Protein AF-A0A371M4A5-F1 (afdb_monomer_lite)

Foldseek 3Di:
DFDLDFDAVDDFKWKDKPNHTDHVVNLVQVVCLVVLHFALEDEEAPVVVVVVCVQAVRRQYHHQWTDDPNDIDGDDPVVVVVVVVVRVVVSVVDDSVSRRGDDDQKIWMKIQGPDLVVLVVCCPPPQWHRDPNSIIIHIDRDSVVVVD

pLDDT: mean 93.4, std 9.05, range [49.41, 98.62]

Structure (mmCIF, N/CA/C/O backbone):
data_AF-A0A371M4A5-F1
#
_entry.id   AF-A0A371M4A5-F1
#
loop_
_atom_site.group_PDB
_atom_site.id
_atom_site.type_symbol
_atom_site.label_atom_id
_atom_site.label_alt_id
_atom_site.label_comp_id
_atom_site.label_asym_id
_atom_site.label_entity_id
_atom_site.label_seq_id
_atom_site.pdbx_PDB_ins_code
_atom_site.Cartn_x
_atom_site.Cartn_y
_atom_site.Cartn_z
_atom_site.occupancy
_atom_site.B_iso_or_equiv
_atom_site.auth_seq_id
_atom_site.auth_comp_id
_atom_site.auth_asym_id
_atom_site.auth_atom_id
_atom_site.pdbx_PDB_model_num
ATOM 1 N N . GLU A 1 1 ? -2.390 17.708 1.975 1.00 49.41 1 GLU A N 1
ATOM 2 C CA . GLU A 1 1 ? -2.252 16.261 2.238 1.00 49.41 1 GLU A CA 1
ATOM 3 C C . GLU A 1 1 ? -2.577 15.978 3.696 1.00 49.41 1 GLU A C 1
ATOM 5 O O . GLU A 1 1 ? -2.196 16.779 4.543 1.00 49.41 1 GLU A O 1
ATOM 10 N N . ARG A 1 2 ? -3.313 14.894 3.977 1.00 56.16 2 ARG A N 1
ATOM 11 C CA . ARG A 1 2 ? -3.686 14.463 5.342 1.00 56.16 2 ARG A CA 1
ATOM 12 C C . ARG A 1 2 ? -2.718 13.437 5.951 1.00 56.16 2 ARG A C 1
ATOM 14 O O . ARG A 1 2 ? -2.860 13.107 7.126 1.00 56.16 2 ARG A O 1
ATOM 21 N N . ASN A 1 3 ? -1.711 13.006 5.186 1.00 59.66 3 ASN A N 1
ATOM 22 C CA . ASN A 1 3 ? -0.624 12.143 5.638 1.00 59.66 3 ASN A CA 1
ATOM 23 C C . ASN A 1 3 ? 0.717 12.909 5.569 1.00 59.66 3 ASN A C 1
ATOM 25 O O . ASN A 1 3 ? 1.225 13.145 4.474 1.00 59.66 3 ASN A O 1
ATOM 29 N N . PRO A 1 4 ? 1.302 13.309 6.712 1.00 50.09 4 PRO A N 1
ATOM 30 C CA . PRO A 1 4 ? 2.511 14.136 6.749 1.00 50.09 4 PRO A CA 1
ATOM 31 C C . PRO A 1 4 ? 3.804 13.380 6.397 1.00 50.09 4 PRO A C 1
ATOM 33 O O . PRO A 1 4 ? 4.854 14.005 6.275 1.00 50.09 4 PRO A O 1
ATOM 36 N N . LEU A 1 5 ? 3.761 12.049 6.270 1.00 59.59 5 LEU A N 1
ATOM 37 C CA . LEU A 1 5 ? 4.923 11.201 5.979 1.00 59.59 5 LEU A CA 1
ATOM 38 C C . LEU A 1 5 ? 4.621 10.223 4.838 1.00 59.59 5 LEU A C 1
ATOM 40 O O . LEU A 1 5 ? 5.117 9.100 4.855 1.00 59.59 5 LEU A O 1
ATOM 44 N N . ALA A 1 6 ? 3.795 10.620 3.868 1.00 60.59 6 ALA A N 1
ATOM 45 C CA . ALA A 1 6 ? 3.415 9.755 2.759 1.00 60.59 6 ALA A CA 1
ATOM 46 C C . ALA A 1 6 ? 4.651 9.281 1.971 1.00 60.59 6 ALA A C 1
ATOM 48 O O . ALA A 1 6 ? 5.450 10.079 1.475 1.00 60.59 6 ALA A O 1
ATOM 49 N N . HIS A 1 7 ? 4.816 7.965 1.896 1.00 68.94 7 HIS A N 1
ATOM 50 C CA . HIS A 1 7 ? 5.784 7.267 1.060 1.00 68.94 7 HIS A CA 1
ATOM 51 C C . HIS A 1 7 ? 5.281 5.838 0.829 1.00 68.94 7 HIS A C 1
ATOM 53 O O . HIS A 1 7 ? 4.495 5.328 1.627 1.00 68.94 7 HIS A O 1
ATOM 59 N N . THR A 1 8 ? 5.750 5.187 -0.235 1.00 71.38 8 THR A N 1
ATOM 60 C CA . THR A 1 8 ? 5.417 3.787 -0.524 1.00 71.38 8 THR A CA 1
ATOM 61 C C . THR A 1 8 ? 6.677 2.943 -0.403 1.00 71.38 8 THR A C 1
ATOM 63 O O . THR A 1 8 ? 7.511 2.968 -1.308 1.00 71.38 8 THR A O 1
ATOM 66 N N . LEU A 1 9 ? 6.836 2.216 0.715 1.00 72.62 9 LEU A N 1
ATOM 67 C CA . LEU A 1 9 ? 7.972 1.330 1.064 1.00 72.62 9 LEU A CA 1
ATOM 68 C C . LEU A 1 9 ? 9.353 2.009 1.171 1.00 72.62 9 LEU A C 1
ATOM 70 O O . LEU A 1 9 ? 10.231 1.556 1.903 1.00 72.62 9 LEU A O 1
ATOM 74 N N . CYS A 1 10 ? 9.578 3.096 0.440 1.00 79.69 10 CYS A N 1
ATOM 75 C CA . CYS A 1 10 ? 10.795 3.879 0.430 1.00 79.69 10 CYS A CA 1
ATOM 76 C C . CYS A 1 10 ? 10.490 5.342 0.087 1.00 79.69 10 CYS A C 1
ATOM 78 O O . CYS A 1 10 ? 9.452 5.671 -0.474 1.00 79.69 10 CYS A O 1
ATOM 80 N N . THR A 1 11 ? 11.418 6.242 0.399 1.00 82.81 11 THR A N 1
ATOM 81 C CA . THR A 1 11 ? 11.238 7.690 0.193 1.00 82.81 11 THR A CA 1
ATOM 82 C C . THR A 1 11 ? 11.762 8.197 -1.153 1.00 82.81 11 THR A C 1
ATOM 84 O O . THR A 1 11 ? 11.643 9.385 -1.455 1.00 82.81 11 THR A O 1
ATOM 87 N N . TYR A 1 12 ? 12.392 7.332 -1.953 1.00 84.25 12 TYR A N 1
ATOM 88 C CA . TYR A 1 12 ? 13.088 7.717 -3.187 1.00 84.25 12 TYR A CA 1
ATOM 89 C C . TYR A 1 12 ? 12.332 7.360 -4.470 1.00 84.25 12 TYR A C 1
ATOM 91 O O . TYR A 1 12 ? 12.821 7.679 -5.559 1.00 84.25 12 TYR A O 1
ATOM 99 N N . ALA A 1 13 ? 11.176 6.710 -4.357 1.00 91.06 13 ALA A N 1
ATOM 100 C CA . ALA A 1 13 ? 10.320 6.390 -5.482 1.00 91.06 13 ALA A CA 1
ATOM 101 C C . ALA A 1 13 ? 8.852 6.334 -5.057 1.00 91.06 13 ALA A C 1
ATOM 103 O O . ALA A 1 13 ? 8.554 5.995 -3.914 1.00 91.06 13 ALA A O 1
ATOM 104 N N . ASP A 1 14 ? 7.974 6.625 -6.008 1.00 94.19 14 ASP A N 1
ATOM 105 C CA . ASP A 1 14 ? 6.550 6.326 -5.908 1.00 94.19 14 ASP A CA 1
ATOM 106 C C . ASP A 1 14 ? 6.257 5.051 -6.706 1.00 94.19 14 ASP A C 1
ATOM 108 O O . ASP A 1 14 ? 6.957 4.745 -7.677 1.00 94.19 14 ASP A O 1
ATOM 112 N N . VAL A 1 15 ? 5.226 4.307 -6.309 1.00 95.44 15 VAL A N 1
ATOM 113 C CA . VAL A 1 15 ? 4.808 3.079 -6.995 1.00 95.44 15 VAL A CA 1
ATOM 114 C C . VAL A 1 15 ? 3.394 3.264 -7.514 1.00 95.44 15 VAL A C 1
ATOM 116 O O . VAL A 1 15 ? 2.524 3.749 -6.790 1.00 95.44 15 VAL A O 1
ATOM 119 N N . LYS A 1 16 ? 3.155 2.846 -8.754 1.00 96.50 16 LYS A N 1
ATOM 120 C CA . LYS A 1 16 ? 1.813 2.659 -9.294 1.00 96.50 16 LYS A CA 1
ATOM 121 C C . LYS A 1 16 ? 1.572 1.207 -9.643 1.00 96.50 16 LYS A C 1
ATOM 123 O O . LYS A 1 16 ? 2.482 0.523 -10.106 1.00 96.50 16 LYS A O 1
ATOM 128 N N . ILE A 1 17 ? 0.336 0.769 -9.456 1.00 96.88 17 ILE A N 1
ATOM 129 C CA . ILE A 1 17 ? -0.156 -0.522 -9.925 1.00 96.88 17 ILE A CA 1
ATOM 130 C C . ILE A 1 17 ? -1.402 -0.242 -10.756 1.00 96.88 17 ILE A C 1
ATOM 132 O O . ILE A 1 17 ? -2.360 0.351 -10.270 1.00 96.88 17 ILE A O 1
ATOM 136 N N . ASN A 1 18 ? -1.380 -0.661 -12.021 1.00 97.06 18 ASN A N 1
ATOM 137 C CA . ASN A 1 18 ? -2.486 -0.487 -12.966 1.00 97.06 18 ASN A CA 1
ATOM 138 C C . ASN A 1 18 ? -2.931 0.981 -13.124 1.00 97.06 18 ASN A C 1
ATOM 140 O O . ASN A 1 18 ? -4.113 1.272 -13.273 1.00 97.06 18 ASN A O 1
ATOM 144 N N . GLY A 1 19 ? -1.964 1.907 -13.118 1.00 95.56 19 GLY A N 1
ATOM 145 C CA . GLY A 1 19 ? -2.176 3.344 -13.332 1.00 95.56 19 GLY A CA 1
ATOM 146 C C . GLY A 1 19 ? -2.469 4.157 -12.066 1.00 95.56 19 GLY A C 1
ATOM 147 O O . GLY A 1 19 ? -2.279 5.375 -12.081 1.00 95.56 19 GLY A O 1
ATOM 148 N N . GLU A 1 20 ? -2.830 3.496 -10.965 1.00 94.44 20 GLU A N 1
ATOM 149 C CA . GLU A 1 20 ? -3.136 4.131 -9.680 1.00 94.44 20 GLU A CA 1
ATOM 150 C C . GLU A 1 20 ? -1.934 4.097 -8.736 1.00 94.44 20 GLU A C 1
ATOM 152 O O . GLU A 1 20 ? -1.182 3.122 -8.712 1.00 94.44 20 GLU A O 1
ATOM 157 N N . TYR A 1 21 ? -1.747 5.156 -7.942 1.00 93.31 21 TYR A N 1
ATOM 158 C CA . TYR A 1 21 ? -0.707 5.175 -6.911 1.00 93.31 21 TYR A CA 1
ATOM 159 C C . TYR A 1 21 ? -1.001 4.110 -5.858 1.00 93.31 21 TYR A C 1
ATOM 161 O O . TYR A 1 21 ? -2.061 4.103 -5.239 1.00 93.31 21 TYR A O 1
ATOM 169 N N . ALA A 1 22 ? -0.040 3.216 -5.655 1.00 93.00 22 ALA A N 1
ATOM 170 C CA . ALA A 1 22 ? -0.142 2.157 -4.673 1.00 93.00 22 ALA A CA 1
ATOM 171 C C . ALA A 1 22 ? 0.448 2.637 -3.348 1.00 93.00 22 ALA A C 1
ATOM 173 O O . ALA A 1 22 ? 1.607 3.057 -3.289 1.00 93.00 22 ALA A O 1
ATOM 174 N N . SER A 1 23 ? -0.333 2.550 -2.276 1.00 92.25 23 SER A N 1
ATOM 175 C CA . SER A 1 23 ? 0.191 2.712 -0.924 1.00 92.25 23 SER A CA 1
ATOM 176 C C . SER A 1 23 ? 0.922 1.451 -0.466 1.00 92.25 23 SER A C 1
ATOM 178 O O . SER A 1 23 ? 0.759 0.356 -1.012 1.00 92.25 23 SER A O 1
ATOM 180 N N . GLU A 1 24 ? 1.694 1.590 0.608 1.00 92.06 24 GLU A N 1
ATOM 181 C CA . GLU A 1 24 ? 2.238 0.439 1.326 1.00 92.06 24 GLU A CA 1
ATOM 182 C C . GLU A 1 24 ? 1.129 -0.503 1.829 1.00 92.06 24 GLU A C 1
ATOM 184 O O . GLU A 1 24 ? 1.301 -1.722 1.807 1.00 92.06 24 GLU A O 1
ATOM 189 N N . PHE A 1 25 ? -0.028 0.040 2.229 1.00 95.00 25 PHE A N 1
ATOM 190 C CA . PHE A 1 25 ? -1.168 -0.773 2.643 1.00 95.00 25 PHE A CA 1
ATOM 191 C C . PHE A 1 25 ? -1.670 -1.657 1.500 1.00 95.00 25 PHE A C 1
ATOM 193 O O . PHE A 1 25 ? -1.858 -2.856 1.708 1.00 95.00 25 PHE A O 1
ATOM 200 N N . LEU A 1 26 ? -1.850 -1.100 0.299 1.00 95.50 26 LEU A N 1
ATOM 201 C CA . LEU A 1 26 ? -2.341 -1.857 -0.851 1.00 95.50 26 LEU A CA 1
ATOM 202 C C . LEU A 1 26 ? -1.378 -2.991 -1.219 1.00 95.50 26 LEU A C 1
ATOM 204 O O . LEU A 1 26 ? -1.802 -4.138 -1.357 1.00 95.50 26 LEU A O 1
ATOM 208 N N . ILE A 1 27 ? -0.077 -2.690 -1.308 1.00 95.94 27 ILE A N 1
ATOM 209 C CA . ILE A 1 27 ? 0.955 -3.679 -1.656 1.00 95.94 27 ILE A CA 1
ATOM 210 C C . ILE A 1 27 ? 0.981 -4.819 -0.631 1.00 95.94 27 ILE A C 1
ATOM 212 O O . ILE A 1 27 ? 0.951 -5.991 -1.006 1.00 95.94 27 ILE A O 1
ATOM 216 N N . ASN A 1 28 ? 0.979 -4.495 0.665 1.00 96.06 28 ASN A N 1
ATOM 217 C CA . ASN A 1 28 ? 0.985 -5.504 1.725 1.00 96.06 28 ASN A CA 1
ATOM 218 C C . ASN A 1 28 ? -0.330 -6.296 1.790 1.00 96.06 28 ASN A C 1
ATOM 220 O O . ASN A 1 28 ? -0.316 -7.489 2.089 1.00 96.06 28 ASN A O 1
ATOM 224 N N . THR A 1 29 ? -1.462 -5.667 1.476 1.00 96.94 29 THR A N 1
ATOM 225 C CA . THR A 1 29 ? -2.765 -6.344 1.414 1.00 96.94 29 THR A CA 1
ATOM 226 C C . THR A 1 29 ? -2.807 -7.345 0.267 1.00 96.94 29 THR A C 1
ATOM 228 O O . THR A 1 29 ? -3.261 -8.471 0.455 1.00 96.94 29 THR A O 1
ATOM 231 N N . TYR A 1 30 ? -2.269 -6.989 -0.900 1.00 97.31 30 TYR A N 1
ATOM 232 C CA . TYR A 1 30 ? -2.105 -7.925 -2.011 1.00 97.31 30 TYR A CA 1
ATOM 233 C C . TYR A 1 30 ? -1.129 -9.060 -1.669 1.00 97.31 30 TYR A C 1
ATOM 235 O O . TYR A 1 30 ? -1.401 -10.219 -1.980 1.00 97.31 30 TYR A O 1
ATOM 243 N N . ALA A 1 31 ? -0.044 -8.768 -0.947 1.00 96.94 31 ALA A N 1
ATOM 244 C CA . ALA A 1 31 ? 0.879 -9.798 -0.474 1.00 96.94 31 ALA A CA 1
ATOM 245 C C . ALA A 1 31 ? 0.196 -10.780 0.494 1.00 96.94 31 ALA A C 1
ATOM 247 O O . ALA A 1 31 ? 0.404 -11.987 0.407 1.00 96.94 31 ALA A O 1
ATOM 248 N N . ALA A 1 32 ? -0.660 -10.287 1.393 1.00 97.06 32 ALA A N 1
ATOM 249 C CA . ALA A 1 32 ? -1.449 -11.132 2.286 1.00 97.06 32 ALA A CA 1
ATOM 250 C C . ALA A 1 32 ? -2.500 -11.956 1.516 1.00 97.06 32 ALA A C 1
ATOM 252 O O . ALA A 1 32 ? -2.690 -13.144 1.797 1.00 97.06 32 ALA A O 1
ATOM 253 N N . ALA A 1 33 ? -3.124 -11.358 0.496 1.00 96.44 33 ALA A N 1
ATOM 254 C CA . ALA A 1 33 ? -4.110 -12.012 -0.356 1.00 96.44 33 ALA A CA 1
ATOM 255 C C . ALA A 1 33 ? -3.532 -13.180 -1.173 1.00 96.44 33 ALA A C 1
ATOM 257 O O . ALA A 1 33 ? -4.247 -14.155 -1.376 1.00 96.44 33 ALA A O 1
ATOM 258 N N . LEU A 1 34 ? -2.244 -13.151 -1.551 1.00 95.88 34 LEU A N 1
ATOM 259 C CA . LEU A 1 34 ? -1.555 -14.307 -2.158 1.00 95.88 34 LEU A CA 1
ATOM 260 C C . LEU A 1 34 ? -1.611 -15.573 -1.288 1.00 95.88 34 LEU A C 1
ATOM 262 O O . LEU A 1 34 ? -1.503 -16.686 -1.796 1.00 95.88 34 LEU A O 1
ATOM 266 N N . HIS A 1 35 ? -1.756 -15.404 0.025 1.00 95.19 35 HIS A N 1
ATOM 267 C CA . HIS A 1 35 ? -1.837 -16.490 0.999 1.00 95.19 35 HIS A CA 1
ATOM 268 C C . HIS A 1 35 ? -3.252 -16.655 1.571 1.00 95.19 35 HIS A C 1
ATOM 270 O O . HIS A 1 35 ? -3.425 -17.236 2.645 1.00 95.19 35 HIS A O 1
ATOM 276 N N . ASP A 1 36 ? -4.257 -16.101 0.888 1.00 95.50 36 ASP A N 1
ATOM 277 C CA . ASP A 1 36 ? -5.652 -16.036 1.321 1.00 95.50 36 ASP A CA 1
ATOM 278 C C . ASP A 1 36 ? -5.843 -15.363 2.687 1.00 95.50 36 ASP A C 1
ATOM 280 O O . ASP A 1 36 ? -6.874 -15.572 3.321 1.00 95.50 36 ASP A O 1
ATOM 284 N N . VAL A 1 37 ? -4.873 -14.594 3.196 1.00 97.00 37 VAL A N 1
ATOM 285 C CA . VAL A 1 37 ? -4.936 -13.958 4.521 1.00 97.00 37 VAL A CA 1
ATOM 286 C C . VAL A 1 37 ? -5.543 -12.560 4.387 1.00 97.00 37 VAL A C 1
ATOM 288 O O . VAL A 1 37 ? -4.921 -11.695 3.773 1.00 97.00 37 VAL A O 1
ATOM 291 N N . PRO A 1 38 ? -6.719 -12.284 4.977 1.00 97.06 38 PRO A N 1
ATOM 292 C CA . PRO A 1 38 ? -7.284 -10.945 4.938 1.00 97.06 38 PRO A CA 1
ATOM 293 C C . PRO A 1 38 ? -6.720 -10.050 6.044 1.00 97.06 38 PRO A C 1
ATOM 295 O O . PRO A 1 38 ? -6.360 -10.513 7.130 1.00 97.06 38 PRO A O 1
ATOM 298 N N . VAL A 1 39 ? -6.744 -8.743 5.797 1.00 98.00 39 VAL A N 1
ATOM 299 C CA . VAL A 1 39 ? -6.480 -7.726 6.818 1.00 98.00 39 VAL A CA 1
ATOM 300 C C . VAL A 1 39 ? -7.795 -7.393 7.520 1.00 98.00 39 VAL A C 1
ATOM 302 O O . VAL A 1 39 ? -8.742 -6.960 6.876 1.00 98.00 39 VAL A O 1
ATOM 305 N N . SER A 1 40 ? -7.882 -7.597 8.836 1.00 97.81 40 SER A N 1
ATOM 306 C CA . SER A 1 40 ? -9.116 -7.315 9.590 1.00 97.81 40 SER A CA 1
ATOM 307 C C . SER A 1 40 ? -9.153 -5.914 10.195 1.00 97.81 40 SER A C 1
ATOM 309 O O . SER A 1 40 ? -10.230 -5.336 10.343 1.00 97.81 40 SER A O 1
ATOM 311 N N . PHE A 1 41 ? -7.989 -5.375 10.565 1.00 98.38 41 PHE A N 1
ATOM 312 C CA . PHE A 1 41 ? -7.882 -4.109 11.275 1.00 98.38 41 PHE A CA 1
ATOM 313 C C . PHE A 1 41 ? -6.633 -3.325 10.885 1.00 98.38 41 PHE A C 1
ATOM 315 O O . PHE A 1 41 ? -5.545 -3.896 10.798 1.00 98.38 41 PHE A O 1
ATOM 322 N N . VAL A 1 42 ? -6.779 -2.005 10.749 1.00 98.00 42 VAL A N 1
ATOM 323 C CA . VAL A 1 42 ? -5.657 -1.070 10.588 1.00 98.00 42 VAL A CA 1
ATOM 324 C C . VAL A 1 42 ? -5.895 0.204 11.395 1.00 98.00 42 VAL A C 1
ATOM 326 O O . VAL A 1 42 ? -6.975 0.791 11.370 1.00 98.00 42 VAL A O 1
ATOM 329 N N . SER A 1 43 ? -4.860 0.687 12.077 1.00 96.94 43 SER A N 1
ATOM 330 C CA . SER A 1 43 ? -4.856 2.008 12.711 1.00 96.94 43 SER A CA 1
ATOM 331 C C . SER A 1 43 ? -3.811 2.914 12.073 1.00 96.94 43 SER A C 1
ATOM 333 O O . SER A 1 43 ? -2.693 2.465 11.826 1.00 96.94 43 SER A O 1
ATOM 335 N N . GLY A 1 44 ? -4.126 4.192 11.880 1.00 94.62 44 GLY A N 1
ATOM 336 C CA . GLY A 1 44 ? -3.193 5.141 11.272 1.00 94.62 44 GLY A CA 1
ATOM 337 C C . GLY A 1 44 ? -3.715 6.568 11.272 1.00 94.62 44 GLY A C 1
ATOM 338 O O . GLY A 1 44 ? -4.363 6.981 12.236 1.00 94.62 44 GLY A O 1
ATOM 339 N N . ASP A 1 45 ? -3.398 7.333 10.231 1.00 93.94 45 ASP A N 1
ATOM 340 C CA . ASP A 1 45 ? -4.004 8.644 10.000 1.00 93.94 45 ASP A CA 1
ATOM 341 C C . ASP A 1 45 ? -5.318 8.553 9.210 1.00 93.94 45 ASP A C 1
ATOM 343 O O . ASP A 1 45 ? -5.634 7.521 8.621 1.00 93.94 45 ASP A O 1
ATOM 347 N N . VAL A 1 46 ? -6.083 9.647 9.207 1.00 94.69 46 VAL A N 1
ATOM 348 C CA . VAL A 1 46 ? -7.362 9.754 8.484 1.00 94.69 46 VAL A CA 1
ATOM 349 C C . VAL A 1 46 ? -7.230 9.371 7.007 1.00 94.69 46 VAL A C 1
ATOM 351 O O . VAL A 1 46 ? -8.071 8.625 6.513 1.00 94.69 46 VAL A O 1
ATOM 354 N N . GLY A 1 47 ? -6.169 9.812 6.322 1.00 92.56 47 GLY A N 1
ATOM 355 C CA . GLY A 1 47 ? -5.977 9.526 4.899 1.00 92.56 47 GLY A CA 1
ATOM 356 C C . GLY A 1 47 ? -5.819 8.032 4.629 1.00 92.56 47 GLY A C 1
ATOM 357 O O . GLY A 1 47 ? -6.476 7.501 3.739 1.00 92.56 47 GLY A O 1
ATOM 358 N N . LEU A 1 48 ? -5.034 7.334 5.458 1.00 93.88 48 LEU A N 1
ATOM 359 C CA . LEU A 1 48 ? -4.929 5.874 5.386 1.00 93.88 48 LEU A CA 1
ATOM 360 C C . LEU A 1 48 ? -6.293 5.202 5.593 1.00 93.88 48 LEU A C 1
ATOM 362 O O . LEU A 1 48 ? -6.640 4.272 4.873 1.00 93.88 48 LEU A O 1
ATOM 366 N N . THR A 1 49 ? -7.086 5.657 6.567 1.00 95.62 49 THR A N 1
ATOM 367 C CA . THR A 1 49 ? -8.400 5.043 6.811 1.00 95.62 49 THR A CA 1
ATOM 368 C C . THR A 1 49 ? -9.381 5.269 5.660 1.00 95.62 49 THR A C 1
ATOM 370 O O . THR A 1 49 ? -10.115 4.350 5.318 1.00 95.62 49 THR A O 1
ATOM 373 N N . GLU A 1 50 ? -9.364 6.447 5.031 1.00 94.94 50 GLU A N 1
ATOM 374 C CA . GLU A 1 50 ? -10.189 6.761 3.856 1.00 94.94 50 GLU A CA 1
ATOM 375 C C . GLU A 1 50 ? -9.812 5.871 2.659 1.00 94.94 50 GLU A C 1
ATOM 377 O O . GLU A 1 50 ? -10.691 5.327 1.993 1.00 94.94 50 GLU A O 1
ATOM 382 N N . GLU A 1 51 ? -8.513 5.665 2.427 1.00 94.06 51 GLU A N 1
ATOM 383 C CA . GLU A 1 51 ? -8.011 4.775 1.376 1.00 94.06 51 GLU A CA 1
ATOM 384 C C . GLU A 1 51 ? -8.458 3.321 1.589 1.00 94.06 51 GLU A C 1
ATOM 386 O O . GLU A 1 51 ? -8.973 2.679 0.674 1.00 94.06 51 GLU A O 1
ATOM 391 N N . ILE A 1 52 ? -8.311 2.805 2.813 1.00 96.06 52 ILE A N 1
ATOM 392 C CA . ILE A 1 52 ? -8.697 1.430 3.152 1.00 96.06 52 ILE A CA 1
ATOM 393 C C . ILE A 1 52 ? -10.191 1.208 2.920 1.00 96.06 52 ILE A C 1
ATOM 395 O O . ILE A 1 52 ? -10.571 0.175 2.375 1.00 96.06 52 ILE A O 1
ATOM 399 N N . GLN A 1 53 ? -11.030 2.177 3.289 1.00 95.75 53 GLN A N 1
ATOM 400 C CA . GLN A 1 53 ? -12.476 2.096 3.075 1.00 95.75 53 GLN A CA 1
ATOM 401 C C . GLN A 1 53 ? -12.844 2.044 1.585 1.00 95.75 53 GLN A C 1
ATOM 403 O O . GLN A 1 53 ? -13.805 1.370 1.224 1.00 95.75 53 GLN A O 1
ATOM 408 N N . ALA A 1 54 ? -12.068 2.693 0.709 1.00 94.50 54 ALA A N 1
ATOM 409 C CA . ALA A 1 54 ? -12.260 2.592 -0.738 1.00 94.50 54 ALA A CA 1
ATOM 410 C C . ALA A 1 54 ? -11.849 1.218 -1.302 1.00 94.50 54 ALA A C 1
ATOM 412 O O . ALA A 1 54 ? -12.412 0.774 -2.301 1.00 94.50 54 ALA A O 1
ATOM 413 N N . ILE A 1 55 ? -10.881 0.546 -0.670 1.00 94.75 55 ILE A N 1
ATOM 414 C CA . ILE A 1 55 ? -10.408 -0.788 -1.070 1.00 94.75 55 ILE A CA 1
ATOM 415 C C . ILE A 1 55 ? -11.358 -1.882 -0.570 1.00 94.75 55 ILE A C 1
ATOM 417 O O . ILE A 1 55 ? -11.740 -2.770 -1.331 1.00 94.75 55 ILE A O 1
ATOM 421 N N . ASN A 1 56 ? -11.716 -1.850 0.715 1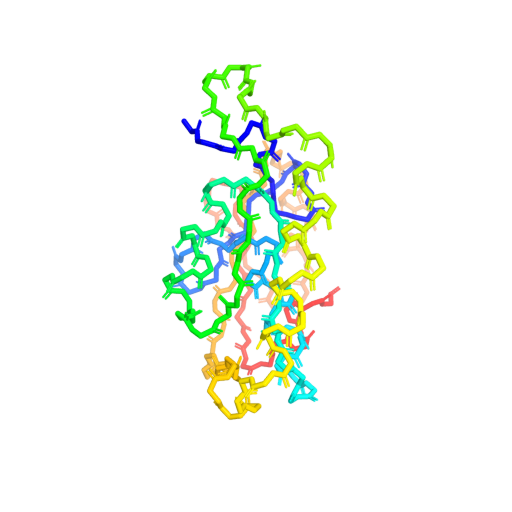.00 97.00 56 ASN A N 1
ATOM 422 C CA . ASN A 1 56 ? -12.665 -2.772 1.326 1.00 97.00 56 ASN A CA 1
ATOM 423 C C . ASN A 1 56 ? -13.281 -2.146 2.591 1.00 97.00 56 ASN A C 1
ATOM 425 O O . ASN A 1 56 ? -12.634 -2.059 3.638 1.00 97.00 56 ASN A O 1
ATOM 429 N N . GLU A 1 57 ? -14.563 -1.786 2.507 1.00 97.19 57 GLU A N 1
ATOM 430 C CA . GLU A 1 57 ? -15.321 -1.147 3.594 1.00 97.19 57 GLU A CA 1
ATOM 431 C C . GLU A 1 57 ? -15.485 -2.019 4.853 1.00 97.19 57 GLU A C 1
ATOM 433 O O . GLU A 1 57 ? -15.768 -1.518 5.943 1.00 97.19 57 GLU A O 1
ATOM 438 N N . HIS A 1 58 ? -15.288 -3.335 4.740 1.00 98.12 58 HIS A N 1
ATOM 439 C CA . HIS A 1 58 ? -15.389 -4.252 5.872 1.00 98.12 58 HIS A CA 1
ATOM 440 C C . HIS A 1 58 ? -14.131 -4.272 6.745 1.00 98.12 58 HIS A C 1
ATOM 442 O O . HIS A 1 58 ? -14.191 -4.763 7.875 1.00 98.12 58 HIS A O 1
ATOM 448 N N . ILE A 1 59 ? -12.999 -3.747 6.266 1.00 98.19 59 ILE A N 1
ATOM 449 C CA . ILE A 1 59 ? -11.781 -3.646 7.073 1.00 98.19 59 ILE A CA 1
ATOM 450 C C . ILE A 1 59 ? -12.007 -2.589 8.152 1.00 98.19 59 ILE A C 1
ATOM 452 O O . ILE A 1 59 ? -12.283 -1.422 7.872 1.00 98.19 59 ILE A O 1
ATOM 456 N N . VAL A 1 60 ? -11.874 -2.990 9.416 1.00 98.44 60 VAL A N 1
ATOM 457 C CA . VAL A 1 60 ? -12.096 -2.073 10.534 1.00 98.44 60 VAL A CA 1
ATOM 458 C C . VAL A 1 60 ? -10.910 -1.130 10.649 1.00 98.44 60 VAL A C 1
ATOM 460 O O . VAL A 1 60 ? -9.769 -1.553 10.819 1.00 98.44 60 VAL A O 1
ATOM 463 N N . THR A 1 61 ? -11.173 0.169 10.620 1.00 98.31 61 THR A N 1
ATOM 464 C CA . THR A 1 61 ? -10.119 1.180 10.689 1.00 98.31 61 THR A CA 1
ATOM 465 C C . THR A 1 61 ? -10.238 2.063 11.921 1.00 98.31 61 THR A C 1
ATOM 467 O O . THR A 1 61 ? -11.342 2.354 12.383 1.00 98.31 61 THR A O 1
ATOM 470 N N . PHE A 1 62 ? -9.103 2.548 12.429 1.00 98.25 62 PHE A N 1
ATOM 471 C CA . PHE A 1 62 ? -9.071 3.569 13.476 1.00 98.25 62 PHE A CA 1
ATOM 472 C C . PHE A 1 62 ? -8.084 4.695 13.156 1.00 98.25 62 PHE A C 1
ATOM 474 O O . PHE A 1 62 ? -6.865 4.500 13.162 1.00 98.25 62 PHE A O 1
ATOM 481 N N . ALA A 1 63 ? -8.611 5.895 12.913 1.00 97.12 63 ALA A N 1
ATOM 482 C CA . ALA A 1 63 ? -7.801 7.090 12.732 1.00 97.12 63 ALA A CA 1
ATOM 483 C C . ALA A 1 63 ? -7.337 7.615 14.101 1.00 97.12 63 ALA A C 1
ATOM 485 O O . ALA A 1 63 ? -8.113 8.143 14.894 1.00 97.12 63 ALA A O 1
ATOM 486 N N . THR A 1 64 ? -6.046 7.468 14.374 1.00 97.00 64 THR A N 1
ATOM 487 C CA . THR A 1 64 ? -5.387 7.941 15.604 1.00 97.00 64 THR A CA 1
ATO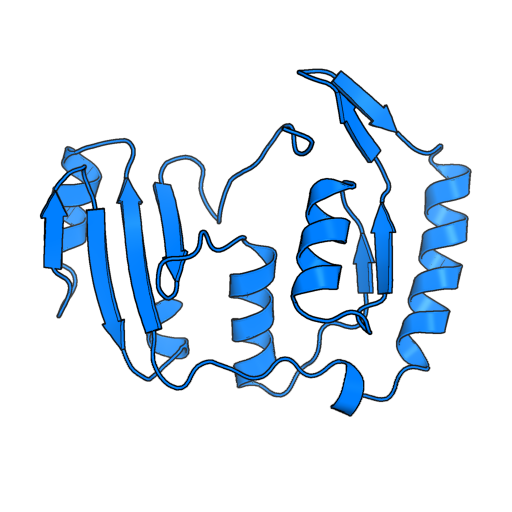M 488 C C . THR A 1 64 ? -4.937 9.397 15.503 1.00 97.00 64 THR A C 1
ATOM 490 O O . THR A 1 64 ? -4.679 10.039 16.523 1.00 97.00 64 THR A O 1
ATOM 493 N N . LYS A 1 65 ? -4.830 9.925 14.279 1.00 95.25 65 LYS A N 1
ATOM 494 C CA . LYS A 1 65 ? -4.375 11.288 13.995 1.00 95.25 65 LYS A CA 1
ATOM 495 C C . LYS A 1 65 ? -4.901 11.809 12.657 1.00 95.25 65 LYS A C 1
ATOM 497 O O . LYS A 1 65 ? -5.167 11.033 11.746 1.00 95.25 65 LYS A O 1
ATOM 502 N N . GLU A 1 66 ? -4.968 13.125 12.516 1.00 94.56 66 GLU A N 1
ATOM 503 C CA . GLU A 1 66 ? -5.197 13.826 11.248 1.00 94.56 66 GLU A CA 1
ATOM 504 C C . GLU A 1 66 ? -4.038 14.795 10.990 1.00 94.56 66 GLU A C 1
ATOM 506 O O . GLU A 1 66 ? -3.654 15.562 11.878 1.00 94.56 66 GLU A O 1
ATOM 511 N N . GLY A 1 67 ? -3.454 14.755 9.790 1.00 88.31 67 GLY A N 1
ATOM 512 C CA . GLY A 1 67 ? -2.463 15.739 9.359 1.00 88.31 67 GLY A CA 1
ATOM 513 C C . GLY A 1 67 ? -3.110 17.066 8.960 1.00 88.31 67 GLY A C 1
ATOM 514 O O . GLY A 1 67 ? -4.064 17.089 8.186 1.00 88.31 67 GLY A O 1
ATOM 515 N N . ILE A 1 68 ? -2.556 18.178 9.446 1.00 88.94 68 ILE A N 1
ATOM 516 C CA . ILE A 1 68 ? -2.926 19.544 9.055 1.00 88.94 68 ILE A CA 1
ATOM 517 C C . ILE A 1 68 ? -1.642 20.294 8.693 1.00 88.94 68 ILE A C 1
ATOM 519 O O . ILE A 1 68 ? -0.924 20.800 9.558 1.00 88.94 68 ILE A O 1
ATOM 523 N N . GLY A 1 69 ? -1.329 20.338 7.395 1.00 85.44 69 GLY A N 1
ATOM 524 C CA . GLY A 1 69 ? -0.036 20.833 6.916 1.00 85.44 69 GLY A CA 1
ATOM 525 C C . GLY A 1 69 ? 1.113 20.009 7.506 1.00 85.44 69 GLY A C 1
ATOM 526 O O . GLY A 1 69 ? 1.093 18.785 7.433 1.00 85.44 69 GLY A O 1
ATOM 527 N N . ASN A 1 70 ? 2.081 20.679 8.140 1.00 82.00 70 ASN A N 1
ATOM 528 C CA . ASN A 1 70 ? 3.205 20.030 8.834 1.00 82.00 70 ASN A CA 1
ATOM 529 C C . ASN A 1 70 ? 2.908 19.668 10.303 1.00 82.00 70 ASN A C 1
ATOM 531 O O . ASN A 1 70 ? 3.818 19.282 11.036 1.00 82.00 70 ASN A O 1
ATOM 535 N N . ALA A 1 71 ? 1.664 19.822 10.761 1.00 88.81 71 ALA A N 1
ATOM 536 C CA . ALA A 1 71 ? 1.236 19.466 12.110 1.00 88.81 71 ALA A CA 1
ATOM 537 C C . ALA A 1 71 ? 0.285 18.262 12.091 1.00 88.81 71 ALA A C 1
ATOM 539 O O . ALA A 1 71 ? -0.208 17.848 11.042 1.00 88.81 71 ALA A O 1
ATOM 540 N N . THR A 1 72 ? 0.002 17.706 13.269 1.00 91.88 72 THR A N 1
ATOM 541 C CA . THR A 1 72 ? -1.040 16.686 13.434 1.00 91.88 72 THR A CA 1
ATOM 542 C C . THR A 1 72 ? -1.939 17.024 14.613 1.00 91.88 72 THR A C 1
ATOM 544 O O . THR A 1 72 ? -1.470 17.537 15.630 1.00 91.88 72 THR A O 1
ATOM 547 N N . ILE A 1 73 ? -3.223 16.706 14.486 1.00 94.62 73 ILE A N 1
ATOM 548 C CA . ILE A 1 73 ? -4.145 16.592 15.615 1.00 94.62 73 ILE A CA 1
ATOM 549 C C . ILE A 1 73 ? -4.233 15.108 15.951 1.00 94.62 73 ILE A C 1
ATOM 551 O O . ILE A 1 73 ? -4.548 14.301 15.082 1.00 94.62 73 ILE A O 1
ATOM 555 N N . SER A 1 74 ? -3.917 14.739 17.191 1.00 96.44 74 SER A N 1
ATOM 556 C CA . SER A 1 74 ? -3.849 13.338 17.620 1.00 96.44 74 SER A CA 1
ATOM 557 C C . SER A 1 74 ? -4.877 13.031 18.701 1.00 96.44 74 SER A C 1
ATOM 559 O O . SER A 1 74 ? -5.153 13.857 19.573 1.00 96.44 74 SER A O 1
ATOM 561 N N . VAL A 1 75 ? -5.409 11.813 18.665 1.00 96.81 75 VAL A N 1
ATOM 562 C CA . VAL A 1 75 ? -6.268 11.263 19.714 1.00 96.81 75 VAL A CA 1
ATOM 563 C C . VAL A 1 75 ? -5.435 11.014 20.975 1.00 96.81 75 VAL A C 1
ATOM 565 O O . VAL A 1 75 ? -4.272 10.613 20.896 1.00 9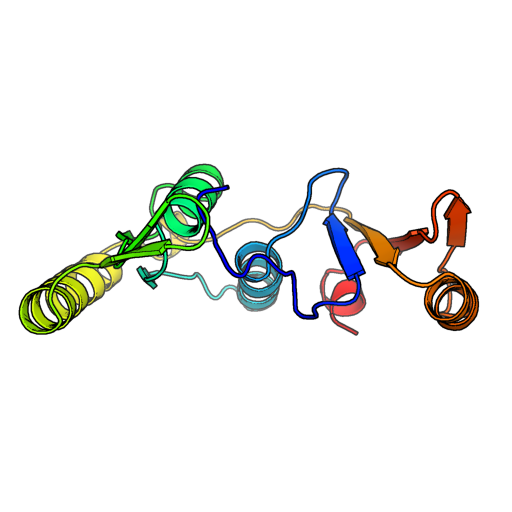6.81 75 VAL A O 1
ATOM 568 N N . SER A 1 76 ? -6.010 11.243 22.162 1.00 97.75 76 SER A N 1
ATOM 569 C CA . SER A 1 76 ? -5.284 11.017 23.418 1.00 97.75 76 SER A CA 1
ATOM 570 C C . SER A 1 76 ? -4.819 9.554 23.541 1.00 97.75 76 SER A C 1
ATOM 572 O O . SER A 1 76 ? -5.525 8.642 23.095 1.00 97.75 76 SER A O 1
ATOM 574 N N . PRO A 1 77 ? -3.653 9.280 24.156 1.00 97.00 77 PRO A N 1
ATOM 575 C CA . PRO A 1 77 ? -3.142 7.914 24.275 1.00 97.00 77 PRO A CA 1
ATOM 576 C C . PRO A 1 77 ? -4.111 6.959 24.983 1.00 97.00 77 PRO A C 1
ATOM 578 O O . PRO A 1 77 ? -4.284 5.818 24.558 1.00 97.00 77 PRO A O 1
ATOM 581 N N . GLN A 1 78 ? -4.785 7.432 26.036 1.00 98.12 78 GLN A N 1
ATOM 582 C CA . GLN A 1 78 ? -5.752 6.635 26.791 1.00 98.12 78 GLN A CA 1
ATOM 583 C C . GLN A 1 78 ? -6.941 6.225 25.917 1.00 98.12 78 GLN A C 1
ATOM 585 O O . GLN A 1 78 ? -7.335 5.058 25.932 1.00 98.12 78 GLN A O 1
ATOM 590 N N . LEU A 1 79 ? -7.475 7.160 25.122 1.00 97.50 79 LEU A N 1
ATOM 591 C CA . LEU A 1 79 ? -8.578 6.874 24.209 1.00 97.50 79 LEU A CA 1
ATOM 592 C C . LEU A 1 79 ? -8.129 5.938 23.083 1.00 97.50 79 LEU A C 1
ATOM 594 O O . LEU A 1 79 ? -8.820 4.970 22.784 1.00 97.50 79 LEU A O 1
ATOM 598 N N . THR A 1 80 ? -6.935 6.160 22.528 1.00 97.69 80 THR A N 1
ATOM 599 C CA . THR A 1 80 ? -6.354 5.304 21.485 1.00 97.69 80 THR A CA 1
ATOM 600 C C . THR A 1 80 ? -6.255 3.845 21.927 1.00 97.69 80 THR A C 1
ATOM 602 O O . THR A 1 80 ? -6.669 2.949 21.193 1.00 97.69 80 THR A O 1
ATOM 605 N N . ILE A 1 81 ? -5.756 3.588 23.140 1.00 97.94 81 ILE A N 1
ATOM 606 C CA . ILE A 1 81 ? -5.644 2.226 23.684 1.00 97.94 81 ILE A CA 1
ATOM 607 C C . ILE A 1 81 ? -7.026 1.590 23.858 1.00 97.94 81 ILE A C 1
ATOM 609 O O . ILE A 1 81 ? -7.213 0.418 23.522 1.00 97.94 81 ILE A O 1
ATOM 613 N N . MET A 1 82 ? -7.983 2.344 24.401 1.00 98.44 82 MET A N 1
ATOM 614 C CA . MET A 1 82 ? -9.340 1.859 24.646 1.00 98.44 82 MET A CA 1
ATOM 615 C C . MET A 1 82 ? -10.052 1.499 23.335 1.00 98.44 82 MET A C 1
ATOM 617 O O . MET A 1 82 ? -10.552 0.382 23.199 1.00 98.44 82 MET A O 1
ATOM 621 N N . GLU A 1 83 ? -10.044 2.406 22.356 1.00 98.31 83 GLU A N 1
ATOM 622 C CA . GLU A 1 83 ? -10.705 2.194 21.067 1.00 98.31 83 GLU A CA 1
ATOM 623 C C . GLU A 1 83 ? -10.029 1.106 20.240 1.00 98.31 83 GLU A C 1
ATOM 625 O O . GLU A 1 83 ? -10.722 0.266 19.675 1.00 98.31 83 GLU A O 1
ATOM 630 N N . THR A 1 84 ? -8.694 1.037 20.233 1.00 98.06 84 THR A N 1
ATOM 631 C CA . THR A 1 84 ? -7.974 -0.023 19.509 1.00 98.06 84 THR A CA 1
ATOM 632 C C . THR A 1 84 ? -8.379 -1.401 20.025 1.00 98.06 84 THR A C 1
ATOM 634 O O . THR A 1 84 ? -8.693 -2.282 19.230 1.00 98.06 84 THR A O 1
ATOM 637 N N . LYS A 1 85 ? -8.456 -1.593 21.350 1.00 98.25 85 LYS A N 1
ATOM 638 C CA . LYS A 1 85 ? -8.910 -2.867 21.933 1.00 98.25 85 LYS A CA 1
ATOM 639 C C . LYS A 1 85 ? -10.323 -3.225 21.474 1.00 98.25 85 LYS A C 1
ATOM 641 O O . LYS A 1 85 ? -10.551 -4.341 21.013 1.00 98.25 85 LYS A O 1
ATOM 646 N N . ARG A 1 86 ? -11.252 -2.270 21.572 1.00 98.62 86 ARG A N 1
ATOM 647 C CA . ARG A 1 86 ? -12.659 -2.458 21.196 1.00 98.62 86 ARG A CA 1
ATOM 648 C C . ARG A 1 86 ? -12.816 -2.773 19.704 1.00 98.62 86 ARG A C 1
ATOM 650 O O . ARG A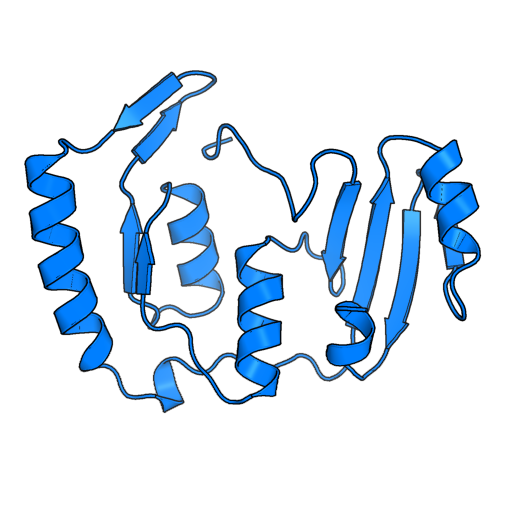 1 86 ? -13.565 -3.677 19.339 1.00 98.62 86 ARG A O 1
ATOM 657 N N . LEU A 1 87 ? -12.116 -2.034 18.845 1.00 98.56 87 LEU A N 1
ATOM 658 C CA . LEU A 1 87 ? -12.209 -2.164 17.393 1.00 98.56 87 LEU A CA 1
ATOM 659 C C . LEU A 1 87 ? -11.542 -3.441 16.889 1.00 98.56 87 LEU A C 1
ATOM 661 O O . LEU A 1 87 ? -12.140 -4.136 16.070 1.00 98.56 87 LEU A O 1
ATOM 665 N N . VAL A 1 88 ? -10.380 -3.813 17.434 1.00 98.38 88 VAL A N 1
ATOM 666 C CA . VAL A 1 88 ? -9.748 -5.105 17.139 1.00 98.38 88 VAL A CA 1
ATOM 667 C C . VAL A 1 88 ? -10.694 -6.246 17.503 1.00 98.38 88 VAL A C 1
ATOM 669 O O . VAL A 1 88 ? -10.948 -7.098 16.656 1.00 98.38 88 VAL A O 1
ATOM 672 N N . GLU A 1 89 ? -11.301 -6.234 18.696 1.00 98.38 89 GLU A N 1
ATOM 673 C CA . GLU A 1 89 ? -12.275 -7.264 19.086 1.00 98.38 89 GLU A CA 1
ATOM 674 C C . GLU A 1 89 ? -13.464 -7.335 18.112 1.00 98.38 89 GLU A C 1
ATOM 676 O O . GLU A 1 89 ? -13.907 -8.424 17.745 1.00 98.38 89 GLU A O 1
ATOM 681 N N . SER A 1 90 ? -13.973 -6.185 17.661 1.00 98.06 90 SER A N 1
ATOM 682 C CA . SER A 1 90 ? -15.063 -6.146 16.682 1.00 98.06 90 SER A CA 1
ATOM 683 C C . SER A 1 90 ? -14.648 -6.671 15.304 1.00 98.06 90 SER A C 1
ATOM 685 O O . SER A 1 90 ? -15.416 -7.402 14.685 1.00 98.06 90 SER A O 1
ATOM 687 N N . SER A 1 91 ? -13.416 -6.387 14.866 1.00 98.06 91 SER A N 1
ATOM 688 C CA . SER A 1 91 ? -12.887 -6.840 13.575 1.00 98.06 91 SER A CA 1
ATOM 689 C C . SER A 1 91 ? -12.813 -8.363 13.477 1.00 98.06 91 SER A C 1
ATOM 691 O O . SER A 1 91 ? -13.088 -8.932 12.425 1.00 98.06 91 SER A O 1
ATOM 693 N N . MET A 1 92 ? -12.543 -9.041 14.598 1.00 97.12 92 MET A N 1
ATOM 694 C CA . MET A 1 92 ? -12.465 -10.504 14.662 1.00 97.12 92 MET A CA 1
ATOM 695 C C . MET A 1 92 ? -13.824 -11.192 14.475 1.00 97.12 92 MET A C 1
ATOM 697 O O . MET A 1 92 ? -13.874 -12.405 14.282 1.00 97.12 92 MET A O 1
ATOM 701 N N . LYS A 1 93 ? -14.929 -10.441 14.556 1.00 97.69 93 LYS A N 1
ATOM 702 C CA . LYS A 1 93 ? -16.295 -10.956 14.379 1.00 97.69 93 LYS A CA 1
ATOM 703 C C . LYS A 1 93 ? -16.764 -10.857 12.923 1.00 97.69 93 LYS A C 1
ATOM 705 O O . LYS A 1 93 ? -17.825 -11.385 12.597 1.00 97.69 93 LYS A O 1
ATOM 710 N N . ILE A 1 94 ? -15.997 -10.194 12.054 1.00 97.94 94 ILE A N 1
ATOM 711 C CA . ILE A 1 94 ? -16.329 -10.029 10.639 1.00 97.94 94 ILE A CA 1
ATOM 712 C C . ILE A 1 94 ? -15.959 -11.312 9.878 1.00 97.94 94 ILE A C 1
ATOM 714 O O . ILE A 1 94 ? -14.865 -11.849 10.076 1.00 97.94 94 ILE A O 1
ATOM 718 N N . PRO A 1 95 ? -16.839 -11.832 9.002 1.00 97.62 95 PRO A N 1
ATOM 719 C CA . PRO A 1 95 ? -16.531 -13.017 8.211 1.00 97.62 95 PRO A CA 1
ATOM 720 C C . PRO A 1 95 ? -15.280 -12.828 7.348 1.00 97.62 95 PRO A C 1
ATOM 722 O O . PRO A 1 95 ? -15.162 -11.839 6.628 1.00 97.62 95 PRO A O 1
ATOM 725 N N . ARG A 1 96 ? -14.390 -13.831 7.339 1.00 95.88 96 ARG A N 1
ATOM 726 C CA . ARG A 1 96 ? -13.151 -13.828 6.535 1.00 95.88 96 ARG A CA 1
ATOM 727 C C . ARG A 1 96 ? -13.404 -13.458 5.069 1.00 95.88 96 ARG A C 1
ATOM 729 O O . ARG A 1 96 ? -12.665 -12.662 4.511 1.00 95.88 96 ARG A O 1
ATOM 736 N N . ALA A 1 97 ? -14.465 -14.008 4.476 1.00 96.00 97 ALA A N 1
ATOM 737 C CA . ALA A 1 97 ? -14.822 -13.774 3.077 1.00 96.00 97 ALA A CA 1
ATOM 738 C C . ALA A 1 97 ? -15.160 -12.305 2.769 1.00 96.00 97 ALA A C 1
ATOM 740 O O . ALA A 1 97 ? -14.894 -11.852 1.665 1.00 96.00 97 ALA A O 1
ATOM 741 N N . ALA A 1 98 ? -15.703 -11.558 3.736 1.00 97.44 98 ALA A N 1
ATOM 742 C CA . ALA A 1 98 ? -15.992 -10.133 3.570 1.00 97.44 98 ALA A CA 1
ATOM 743 C C . ALA A 1 98 ? -14.715 -9.276 3.636 1.00 97.44 98 ALA A C 1
ATOM 745 O O . ALA A 1 98 ? -14.629 -8.231 3.004 1.00 97.44 98 ALA A O 1
ATOM 746 N N . LEU A 1 99 ? -13.699 -9.729 4.375 1.00 97.62 99 LEU A N 1
ATOM 747 C CA . LEU A 1 99 ? -12.414 -9.034 4.510 1.00 97.62 99 LEU A CA 1
ATOM 748 C C . LEU A 1 99 ? -11.427 -9.357 3.377 1.00 97.62 99 LEU A C 1
ATOM 750 O O . LEU A 1 99 ? -10.385 -8.713 3.260 1.00 97.62 99 LEU A O 1
ATOM 754 N N . GLN A 1 100 ? -11.714 -10.378 2.568 1.00 96.69 100 GLN A N 1
ATOM 755 C CA . GLN A 1 100 ? -10.793 -10.840 1.540 1.00 96.69 100 GLN A CA 1
ATOM 756 C C . GLN A 1 100 ? -10.733 -9.845 0.378 1.00 96.69 100 GLN A C 1
ATOM 758 O O . GLN A 1 100 ? -11.739 -9.563 -0.268 1.00 96.69 100 GLN A O 1
ATOM 763 N N . VAL A 1 101 ? -9.531 -9.349 0.085 1.00 96.12 101 VAL A N 1
ATOM 764 C CA . VAL A 1 101 ? -9.267 -8.540 -1.110 1.00 96.12 101 VAL A CA 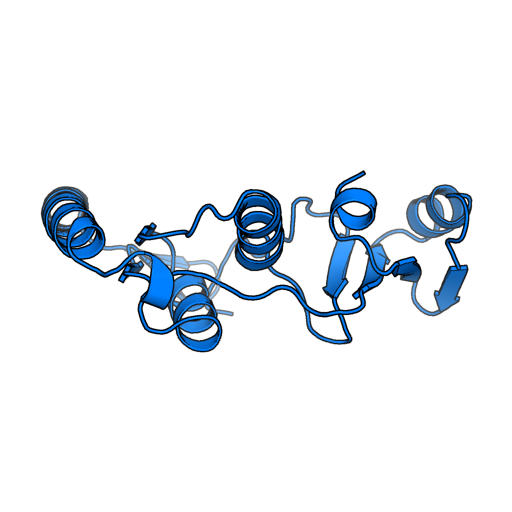1
ATOM 765 C C . VAL A 1 101 ? -8.882 -9.467 -2.259 1.00 96.12 101 VAL A C 1
ATOM 767 O O . VAL A 1 101 ? -8.098 -10.401 -2.080 1.00 96.12 101 VAL A O 1
ATOM 770 N N . THR A 1 102 ? -9.464 -9.217 -3.433 1.00 94.38 102 THR A N 1
ATOM 771 C CA . THR A 1 102 ? -9.184 -9.980 -4.655 1.00 94.38 102 THR A CA 1
ATOM 772 C C . THR A 1 102 ? -8.050 -9.320 -5.424 1.00 94.38 102 THR A C 1
ATOM 774 O O . THR A 1 102 ? -8.041 -8.102 -5.602 1.00 94.38 102 THR A O 1
ATOM 777 N N . LEU A 1 103 ? -7.097 -10.127 -5.882 1.00 96.19 103 LEU A N 1
ATOM 778 C CA . LEU A 1 103 ? -5.989 -9.650 -6.697 1.00 96.19 103 LEU A CA 1
ATOM 779 C C . LEU A 1 103 ? -6.447 -9.337 -8.131 1.00 96.19 103 LEU A C 1
ATOM 781 O O . LEU A 1 103 ? -7.235 -10.097 -8.698 1.00 96.19 103 LEU A O 1
ATOM 785 N N . PRO A 1 104 ? -5.925 -8.264 -8.749 1.00 96.31 104 PRO A N 1
ATOM 786 C CA . PRO A 1 104 ? -6.005 -8.073 -10.192 1.00 96.31 104 PRO A CA 1
ATOM 787 C C . PRO A 1 104 ? -5.419 -9.264 -10.970 1.00 96.31 104 PRO A C 1
ATOM 789 O O . PRO A 1 104 ? -4.446 -9.876 -10.538 1.00 96.31 104 PRO A O 1
ATOM 792 N N . GLU A 1 105 ? -5.960 -9.551 -12.158 1.00 96.44 105 GLU A N 1
ATOM 793 C CA . GLU A 1 105 ? -5.446 -10.617 -13.045 1.00 96.44 105 GLU A CA 1
ATOM 794 C C . GLU A 1 105 ? -4.094 -10.277 -13.702 1.00 96.44 105 GLU A C 1
ATOM 796 O O . GLU A 1 105 ? -3.390 -11.143 -14.226 1.00 96.44 105 GLU A O 1
ATOM 801 N N . HIS A 1 106 ? -3.751 -8.992 -13.747 1.00 97.44 106 HIS A N 1
ATOM 802 C CA . HIS A 1 106 ? -2.507 -8.489 -14.310 1.00 97.44 106 HIS A CA 1
ATOM 803 C C . HIS A 1 106 ? -2.047 -7.250 -13.547 1.00 97.44 106 HIS A C 1
ATOM 805 O O . HIS A 1 106 ? -2.855 -6.480 -13.020 1.00 97.44 106 HIS A O 1
ATOM 811 N N . PHE A 1 107 ? -0.733 -7.056 -13.532 1.00 97.94 107 PHE A N 1
ATOM 812 C CA . PHE A 1 107 ? -0.062 -5.969 -12.843 1.00 97.94 107 PHE A CA 1
ATOM 813 C C . PHE A 1 107 ? 0.845 -5.237 -13.822 1.00 97.94 107 PHE A C 1
ATOM 815 O O . PHE A 1 107 ? 1.856 -5.768 -14.281 1.00 97.94 107 PHE A O 1
ATOM 822 N N . MET A 1 108 ? 0.478 -3.996 -14.122 1.00 98.00 108 MET A N 1
ATOM 823 C CA . MET A 1 108 ? 1.379 -3.000 -14.681 1.00 98.00 108 MET A CA 1
ATOM 824 C C . MET A 1 108 ? 1.937 -2.177 -13.527 1.00 98.00 108 MET A C 1
ATOM 826 O O . MET A 1 108 ? 1.246 -1.313 -12.985 1.00 98.00 108 MET A O 1
ATOM 830 N N . VAL A 1 109 ? 3.168 -2.484 -13.136 1.00 97.56 109 VAL A N 1
ATOM 831 C CA . VAL A 1 109 ? 3.865 -1.802 -12.049 1.00 97.56 109 VAL A CA 1
ATOM 832 C C . VAL A 1 109 ? 4.738 -0.710 -12.637 1.00 97.56 109 VAL A C 1
ATOM 834 O O . VAL A 1 109 ? 5.560 -0.973 -13.512 1.00 97.56 109 VAL A O 1
ATOM 837 N N . GLU A 1 110 ? 4.590 0.510 -12.141 1.00 97.56 110 GLU A N 1
ATOM 838 C CA . GLU A 1 110 ? 5.464 1.625 -12.491 1.00 97.56 110 GLU A CA 1
ATOM 839 C C . GLU A 1 110 ? 6.163 2.121 -11.231 1.00 97.56 110 GLU A C 1
ATOM 841 O O . GLU A 1 110 ? 5.513 2.554 -10.280 1.00 97.56 110 GLU A O 1
ATOM 846 N N . ILE A 1 111 ? 7.494 2.080 -11.223 1.00 96.06 111 ILE A N 1
ATOM 847 C CA . ILE A 1 111 ? 8.304 2.675 -10.161 1.00 96.06 111 ILE A CA 1
ATOM 848 C C . ILE A 1 111 ? 8.867 3.992 -10.680 1.00 96.06 111 ILE A C 1
ATOM 850 O O . ILE A 1 111 ? 9.679 4.013 -11.608 1.00 96.06 111 ILE A O 1
ATOM 854 N N . ILE A 1 112 ? 8.433 5.093 -10.078 1.00 96.69 112 ILE A N 1
ATOM 855 C CA . ILE A 1 112 ? 8.765 6.456 -10.490 1.00 96.69 112 ILE A CA 1
ATOM 856 C C . ILE A 1 112 ? 9.851 6.975 -9.554 1.00 96.69 112 ILE A C 1
ATOM 858 O O . ILE A 1 112 ? 9.585 7.367 -8.419 1.00 96.69 112 ILE A O 1
ATOM 862 N N . TYR A 1 113 ? 11.100 6.953 -10.008 1.00 95.31 113 TYR A N 1
ATOM 863 C CA . TYR A 1 113 ? 12.240 7.332 -9.179 1.00 95.31 113 TYR A CA 1
ATOM 864 C C . TYR A 1 113 ? 12.452 8.846 -9.154 1.00 95.31 113 TYR A C 1
ATOM 866 O O . TYR A 1 113 ? 12.426 9.528 -10.179 1.00 95.31 113 TYR A O 1
ATOM 874 N N . ARG A 1 114 ? 12.812 9.374 -7.981 1.00 93.56 114 ARG A N 1
ATOM 875 C CA . ARG A 1 114 ? 13.210 10.786 -7.837 1.00 93.56 114 ARG A CA 1
ATOM 876 C C . ARG A 1 114 ? 14.562 11.097 -8.490 1.00 93.56 114 ARG A C 1
ATOM 878 O O . ARG A 1 114 ? 14.812 12.239 -8.860 1.00 93.56 114 ARG A O 1
ATOM 885 N N . ASP A 1 115 ? 15.424 10.091 -8.641 1.00 93.50 115 ASP A N 1
ATOM 886 C CA . ASP A 1 115 ? 16.757 10.209 -9.241 1.00 93.50 115 ASP A CA 1
ATOM 887 C C . ASP A 1 115 ? 16.881 9.380 -10.527 1.00 93.50 115 ASP A C 1
ATOM 889 O O . ASP A 1 115 ? 16.615 8.176 -10.542 1.00 93.50 115 ASP A O 1
ATOM 893 N N . HIS A 1 116 ? 17.361 10.026 -11.591 1.00 93.81 116 HIS A N 1
ATOM 894 C CA . HIS A 1 116 ? 17.534 9.413 -12.907 1.00 93.81 116 HIS A CA 1
ATOM 895 C C . HIS A 1 116 ? 18.562 8.274 -12.909 1.00 93.81 116 HIS A C 1
ATOM 897 O O . HIS A 1 116 ? 18.377 7.287 -13.617 1.00 93.81 116 HIS A O 1
ATOM 903 N N . THR A 1 117 ? 19.624 8.374 -12.100 1.00 95.19 117 THR A N 1
ATOM 904 C CA . THR A 1 117 ? 20.694 7.365 -12.063 1.00 95.19 117 THR A CA 1
ATOM 905 C C . THR A 1 117 ? 20.152 6.047 -11.521 1.00 95.19 117 THR A C 1
ATOM 907 O O . THR A 1 117 ? 20.393 4.983 -12.094 1.00 95.19 117 THR A O 1
ATOM 910 N N . ARG A 1 118 ? 19.371 6.114 -10.434 1.00 95.19 118 ARG A N 1
ATOM 911 C CA . ARG A 1 118 ? 18.655 4.962 -9.869 1.00 95.19 118 ARG A CA 1
ATOM 912 C C . ARG A 1 118 ? 17.664 4.372 -10.859 1.00 95.19 118 ARG A C 1
ATOM 914 O O . ARG A 1 118 ? 17.661 3.156 -11.026 1.00 95.19 118 ARG A O 1
ATOM 921 N N . ALA A 1 119 ? 16.879 5.220 -11.517 1.00 95.88 119 ALA A N 1
ATOM 922 C CA . ALA A 1 119 ? 15.901 4.792 -12.508 1.00 95.88 119 ALA A CA 1
ATOM 923 C C . ALA A 1 119 ? 16.565 4.016 -13.653 1.00 95.88 119 ALA A C 1
ATOM 925 O O . ALA A 1 119 ? 16.181 2.890 -13.957 1.00 95.88 119 ALA A O 1
ATOM 926 N N . TYR A 1 120 ? 17.631 4.582 -14.222 1.00 96.19 120 TYR A N 1
ATOM 927 C CA . TYR A 1 120 ? 18.386 3.963 -15.303 1.00 96.19 120 TYR A CA 1
ATOM 928 C C . TYR A 1 120 ? 19.021 2.639 -14.869 1.00 96.19 120 TYR A C 1
ATOM 930 O O . TYR A 1 120 ? 18.849 1.624 -15.538 1.00 96.19 120 TYR A O 1
ATOM 938 N N . ARG A 1 121 ? 19.684 2.605 -13.706 1.00 95.88 121 ARG A N 1
ATOM 939 C CA . ARG A 1 121 ? 20.276 1.374 -13.162 1.00 95.88 121 ARG A CA 1
ATOM 940 C C . ARG A 1 121 ? 19.229 0.280 -12.948 1.00 95.88 121 ARG A C 1
ATOM 942 O O . ARG A 1 121 ? 19.470 -0.870 -13.294 1.00 95.88 121 ARG A O 1
ATOM 949 N N . ASN A 1 122 ? 18.089 0.623 -12.357 1.00 95.00 122 ASN A N 1
ATOM 950 C CA . ASN A 1 122 ? 17.052 -0.354 -12.038 1.00 95.00 122 ASN A CA 1
ATOM 951 C C . ASN A 1 122 ? 16.245 -0.779 -13.278 1.00 95.00 122 ASN A C 1
ATOM 953 O O . ASN A 1 122 ? 15.628 -1.838 -13.260 1.00 95.00 122 ASN A O 1
ATOM 957 N N . SER A 1 123 ? 16.313 -0.025 -14.381 1.00 96.12 123 SER A N 1
ATOM 958 C CA . SER A 1 123 ? 15.711 -0.424 -15.659 1.00 96.12 123 SER A CA 1
ATOM 959 C C . SER A 1 123 ? 16.350 -1.659 -16.302 1.00 96.12 123 SER A C 1
ATOM 961 O O . SER A 1 123 ? 15.765 -2.242 -17.207 1.00 96.12 123 SER A O 1
ATOM 963 N N . PHE A 1 124 ? 17.525 -2.083 -15.822 1.00 95.94 124 PHE A N 1
ATOM 964 C CA . PHE A 1 124 ? 18.175 -3.321 -16.256 1.00 95.94 124 PHE A CA 1
ATOM 965 C C . PHE A 1 124 ? 17.601 -4.585 -15.601 1.00 95.94 124 PHE A C 1
ATOM 967 O O . PHE A 1 124 ? 18.091 -5.681 -15.879 1.00 95.94 124 PHE A O 1
ATOM 974 N N . TYR A 1 125 ? 16.598 -4.462 -14.724 1.00 95.12 125 TYR A N 1
ATOM 975 C CA . TYR A 1 125 ? 15.894 -5.628 -14.196 1.00 95.12 125 TYR A CA 1
ATOM 976 C C . TYR A 1 125 ? 15.237 -6.412 -15.351 1.00 95.12 125 TYR A C 1
ATOM 978 O O . TYR A 1 125 ? 14.690 -5.794 -16.270 1.00 95.12 125 TYR A O 1
ATOM 986 N N . PRO A 1 126 ? 15.298 -7.756 -15.359 1.00 94.00 126 PRO A N 1
ATOM 987 C CA . PRO A 1 126 ? 14.731 -8.556 -16.440 1.00 94.00 126 PRO A CA 1
ATOM 988 C C . PRO A 1 126 ? 13.269 -8.203 -16.734 1.00 94.00 126 PRO A C 1
ATOM 990 O O . PRO A 1 126 ? 12.453 -8.098 -15.825 1.00 94.00 126 PRO A O 1
ATOM 993 N N . ASN A 1 127 ? 12.940 -8.044 -18.018 1.00 92.69 127 ASN A N 1
ATOM 994 C CA . ASN A 1 127 ? 11.605 -7.674 -18.511 1.00 92.69 127 ASN A CA 1
ATOM 995 C C . ASN A 1 127 ? 11.093 -6.290 -18.068 1.00 92.69 127 ASN A C 1
ATOM 997 O O . ASN A 1 127 ? 9.949 -5.946 -18.364 1.00 92.69 127 ASN A O 1
ATOM 1001 N N . ALA A 1 128 ? 11.926 -5.479 -17.413 1.00 96.81 128 ALA A N 1
ATOM 1002 C CA . ALA A 1 128 ? 11.591 -4.100 -17.105 1.00 96.81 128 ALA A CA 1
ATOM 1003 C C . ALA A 1 128 ? 11.839 -3.188 -18.316 1.00 96.81 128 ALA A C 1
ATOM 1005 O O . ALA A 1 128 ? 12.690 -3.447 -19.172 1.00 96.81 128 ALA A O 1
ATOM 1006 N N . LYS A 1 129 ? 11.095 -2.085 -18.383 1.00 96.88 129 LYS A N 1
ATOM 1007 C CA . LYS A 1 129 ? 11.190 -1.095 -19.452 1.00 96.88 129 LYS A CA 1
ATOM 1008 C C . LYS A 1 129 ? 11.414 0.293 -18.876 1.00 96.88 129 LYS A C 1
ATOM 1010 O O . LYS A 1 129 ? 10.630 0.776 -18.063 1.00 96.88 129 LYS A O 1
ATOM 1015 N N . PHE A 1 130 ? 12.460 0.968 -19.347 1.00 97.19 130 PHE A N 1
ATOM 1016 C CA . PHE A 1 130 ? 12.684 2.369 -19.008 1.00 97.19 130 PHE A CA 1
ATOM 1017 C C . PHE A 1 130 ? 11.716 3.276 -19.775 1.00 97.19 130 PHE A C 1
ATOM 1019 O O . PHE A 1 130 ? 11.611 3.209 -21.004 1.00 97.19 130 PHE A O 1
ATOM 1026 N N . LYS A 1 131 ? 11.007 4.129 -19.043 1.00 96.31 131 LYS A N 1
ATOM 1027 C CA . LYS A 1 131 ? 10.014 5.081 -19.540 1.00 96.31 131 LYS A CA 1
ATOM 1028 C C . LYS A 1 131 ? 10.457 6.517 -19.203 1.00 96.31 131 LYS A C 1
ATOM 1030 O O . LYS A 1 131 ? 11.337 6.714 -18.360 1.00 96.31 131 LYS A O 1
ATOM 1035 N N . PRO A 1 132 ? 9.880 7.542 -19.860 1.00 94.56 132 PRO A N 1
ATOM 1036 C CA . PRO A 1 132 ? 10.112 8.939 -19.493 1.00 94.56 132 PRO A CA 1
ATOM 1037 C C . PRO A 1 132 ? 9.846 9.218 -18.006 1.00 94.56 132 PRO A C 1
ATOM 1039 O O . PRO A 1 132 ? 9.205 8.429 -17.318 1.00 94.56 132 PRO A O 1
ATOM 1042 N N . HIS A 1 133 ? 10.319 10.365 -17.514 1.00 94.31 133 HIS A N 1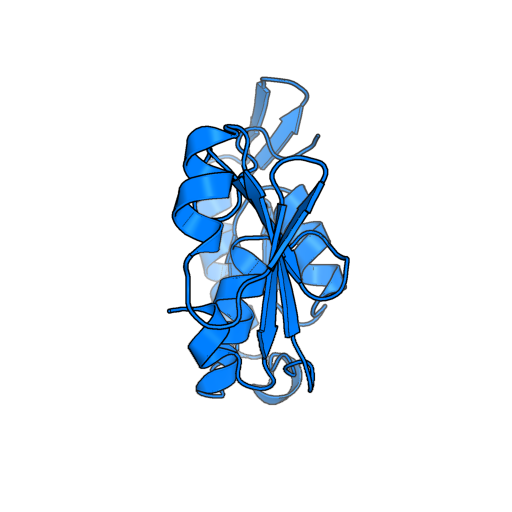
ATOM 1043 C CA . HIS A 1 133 ? 10.120 10.796 -16.122 1.00 94.31 133 HIS A CA 1
ATOM 1044 C C . HIS A 1 133 ? 10.672 9.810 -15.078 1.00 94.31 133 HIS A C 1
ATOM 1046 O O . HIS A 1 133 ? 10.042 9.580 -14.052 1.00 94.31 133 HIS A O 1
ATOM 1052 N N . ASN A 1 134 ? 11.850 9.226 -15.335 1.00 96.56 134 ASN A N 1
ATOM 1053 C CA . ASN A 1 134 ? 12.533 8.306 -14.413 1.00 96.56 134 ASN A CA 1
ATOM 1054 C C . ASN A 1 134 ? 11.667 7.107 -13.989 1.00 96.56 134 ASN A C 1
ATOM 1056 O O . ASN A 1 134 ? 11.759 6.641 -12.853 1.00 96.56 134 ASN A O 1
ATOM 1060 N N . THR A 1 135 ? 10.823 6.619 -14.896 1.00 97.69 135 THR A N 1
ATOM 1061 C CA . THR A 1 135 ? 9.875 5.544 -14.606 1.00 97.69 135 THR A CA 1
ATOM 1062 C C . THR A 1 135 ? 10.414 4.211 -15.113 1.00 97.69 135 THR A C 1
ATOM 1064 O O . THR A 1 135 ? 10.888 4.113 -16.245 1.00 97.69 135 THR A O 1
ATOM 1067 N N . VAL A 1 136 ? 10.347 3.179 -14.278 1.00 98.00 136 VAL A N 1
ATOM 1068 C CA . VAL A 1 136 ? 10.630 1.792 -14.659 1.00 98.00 136 VAL A CA 1
ATOM 1069 C C . VAL A 1 136 ? 9.319 1.020 -14.618 1.00 98.00 136 VAL A C 1
ATOM 1071 O O . VAL A 1 136 ? 8.686 0.933 -13.571 1.00 98.00 136 VAL A O 1
ATOM 1074 N N . GLU A 1 137 ? 8.908 0.504 -15.771 1.00 98.06 137 GLU A N 1
ATOM 1075 C CA . GLU A 1 137 ? 7.686 -0.278 -15.955 1.00 98.06 137 GLU A CA 1
ATOM 1076 C C . GLU A 1 137 ? 8.013 -1.772 -15.917 1.00 98.06 137 GLU A C 1
ATOM 1078 O O . GLU A 1 137 ? 8.974 -2.213 -16.550 1.00 98.06 137 GLU A O 1
ATOM 1083 N N . PHE A 1 138 ? 7.205 -2.546 -15.201 1.00 97.81 138 PHE A N 1
ATOM 1084 C CA . PHE A 1 138 ? 7.286 -3.998 -15.128 1.00 97.81 138 PHE A CA 1
ATOM 1085 C C . PHE A 1 138 ? 5.884 -4.593 -15.266 1.00 97.81 138 PHE A C 1
ATOM 1087 O O . PHE A 1 138 ? 4.949 -4.163 -14.591 1.00 97.81 138 PHE A O 1
ATOM 1094 N N . LEU A 1 139 ? 5.736 -5.561 -16.171 1.00 97.62 139 LEU A N 1
ATOM 1095 C CA . LEU A 1 139 ? 4.463 -6.216 -16.465 1.00 97.62 139 LEU A CA 1
ATOM 1096 C C . LEU A 1 139 ? 4.519 -7.671 -16.009 1.00 97.62 139 LEU A C 1
ATOM 1098 O O . LEU A 1 139 ? 5.433 -8.401 -16.390 1.00 97.62 139 LEU A O 1
ATOM 1102 N N . THR A 1 140 ? 3.526 -8.104 -15.238 1.00 97.38 140 THR A N 1
ATOM 1103 C CA . THR A 1 140 ? 3.415 -9.494 -14.780 1.00 97.38 140 THR A CA 1
ATOM 1104 C C . THR A 1 140 ? 1.959 -9.886 -14.520 1.00 97.38 140 THR A C 1
ATOM 1106 O O . THR A 1 140 ? 1.094 -9.033 -14.331 1.00 97.38 140 THR A O 1
ATOM 1109 N N . HIS A 1 141 ? 1.689 -11.189 -14.506 1.00 96.69 141 HIS A N 1
ATOM 1110 C CA . HIS A 1 141 ? 0.426 -11.774 -14.037 1.00 96.69 141 HIS A CA 1
ATOM 1111 C C . HIS A 1 141 ? 0.538 -12.343 -12.617 1.00 96.69 141 HIS A C 1
ATOM 1113 O O . HIS A 1 141 ? -0.456 -12.767 -12.040 1.00 96.69 141 HIS A O 1
ATOM 1119 N N . ASP A 1 142 ? 1.749 -12.363 -12.061 1.00 95.56 142 ASP A N 1
ATOM 1120 C CA . ASP A 1 142 ? 2.036 -12.912 -10.744 1.00 95.56 142 ASP A CA 1
ATOM 1121 C C . ASP A 1 142 ? 2.442 -11.787 -9.792 1.00 95.56 142 ASP A C 1
ATOM 1123 O O . ASP A 1 142 ? 3.476 -11.140 -9.984 1.00 95.56 142 ASP A O 1
ATOM 1127 N N . PHE A 1 143 ? 1.628 -11.557 -8.757 1.00 96.31 143 PHE A N 1
ATOM 1128 C CA . PHE A 1 143 ? 1.929 -10.549 -7.743 1.00 96.31 143 PHE A CA 1
ATOM 1129 C C . PHE A 1 143 ? 3.178 -10.903 -6.926 1.00 96.31 143 PHE A C 1
ATOM 1131 O O . PHE A 1 143 ? 3.835 -10.009 -6.401 1.00 96.31 143 PHE A O 1
ATOM 1138 N N . TYR A 1 144 ? 3.566 -12.178 -6.850 1.00 95.19 144 TYR A N 1
ATOM 1139 C CA . TYR A 1 144 ? 4.815 -12.561 -6.199 1.00 95.19 144 TYR A CA 1
ATOM 1140 C C . TYR A 1 144 ? 6.035 -11.940 -6.897 1.00 95.19 144 TYR A C 1
ATOM 1142 O O . TYR A 1 144 ? 6.938 -11.441 -6.229 1.00 95.19 144 TYR A O 1
ATOM 1150 N N . GLU A 1 145 ? 6.032 -11.878 -8.232 1.00 95.12 145 GLU A N 1
ATOM 1151 C CA . GLU A 1 145 ? 7.096 -11.216 -8.998 1.00 95.12 145 GLU A CA 1
ATOM 1152 C C . GLU A 1 145 ? 7.097 -9.692 -8.796 1.00 95.12 145 GLU A C 1
ATOM 1154 O O . GLU A 1 145 ? 8.142 -9.065 -8.923 1.00 95.12 145 GLU A O 1
ATOM 1159 N N . VAL A 1 146 ? 5.963 -9.084 -8.424 1.00 94.38 146 VAL A N 1
ATOM 1160 C CA . VAL A 1 146 ? 5.911 -7.657 -8.045 1.00 94.38 146 VAL A CA 1
ATOM 1161 C C . VAL A 1 146 ? 6.674 -7.391 -6.742 1.00 94.38 146 VAL A C 1
ATOM 1163 O O . VAL A 1 146 ? 7.237 -6.312 -6.571 1.00 94.38 146 VAL A O 1
ATOM 1166 N N . LEU A 1 147 ? 6.709 -8.359 -5.820 1.00 93.06 147 LEU A N 1
ATOM 1167 C CA . LEU A 1 147 ? 7.353 -8.221 -4.508 1.00 93.06 147 LEU A CA 1
ATOM 1168 C C . LEU A 1 147 ? 8.873 -8.473 -4.523 1.00 93.06 147 LEU A C 1
ATOM 1170 O O . LEU A 1 147 ? 9.525 -8.241 -3.503 1.00 93.06 147 LEU A O 1
ATOM 1174 N N . ARG A 1 148 ? 9.427 -8.977 -5.632 1.00 89.06 148 ARG A N 1
ATOM 1175 C CA . ARG A 1 148 ? 10.798 -9.500 -5.740 1.00 89.06 148 ARG A CA 1
ATOM 1176 C C . ARG A 1 148 ? 11.812 -8.490 -6.280 1.00 89.06 148 ARG A C 1
ATOM 1178 O O . ARG A 1 148 ? 12.823 -8.260 -5.578 1.00 89.06 148 ARG A O 1
#

Sequence (148 aa):
ERNPLAHTLCTYADVKINGEYASEFLINTYAAALHDVPVSFVSGDVGLTEEIQAINEHIVTFATKEGIGNATISVSPQLTIMETKRLVESSMKIPRAALQVTLPEHFMVEIIYRDHTRAYRNSFYPNAKFKPHNTVEFLTHDFYEVLR

Secondary structure (DSSP, 8-state):
---TT--BSBSSEEEEETTEEPPHHHHHHHHHHTTT----EEEEEHHHHHHHHHH-TTSEEEEEEEEETTEEEE--HHHHHHHHHHHHHHHTTS-HHHHPPPPPS-EEEEEEESSHHHHHHHTTSTTEEEETTTEEEEEES-HHHHT-

Radius of gyration: 17.45 Å; chains: 1; bounding box: 37×37×46 Å